Protein AF-A0A967M9A8-F1 (afdb_monomer_lite)

Secondary structure (DSSP, 8-state):
-HHHHHHHHHHHHSTT-HHHHHHHHHHHHHTT-HHHHHHHHHHHH--

pLDDT: mean 93.08, std 6.28, range [67.12, 97.88]

Foldseek 3Di:
DVLLVVLVVVCVVPVLPLVSLQVNLVVCVVVVNNVSSVVSVCVNVVD

Structure (mmCIF, N/CA/C/O backbone):
data_AF-A0A967M9A8-F1
#
_entry.id   AF-A0A967M9A8-F1
#
loop_
_atom_site.group_PDB
_atom_site.id
_atom_site.type_symbol
_atom_site.label_atom_id
_atom_site.label_alt_id
_atom_site.label_comp_id
_atom_site.label_asym_id
_atom_site.label_entity_id
_atom_site.label_seq_id
_atom_site.pdbx_PDB_ins_code
_atom_site.Cartn_x
_atom_site.Cartn_y
_atom_site.Cartn_z
_atom_site.occupancy
_atom_site.B_iso_or_equiv
_atom_site.auth_seq_id
_atom_site.auth_comp_id
_atom_site.auth_asym_id
_atom_site.auth_atom_id
_atom_site.pdbx_PDB_model_num
ATOM 1 N N . ALA A 1 1 ? 6.145 5.239 6.684 1.00 67.12 1 ALA A N 1
ATOM 2 C CA . ALA A 1 1 ? 6.628 6.122 5.590 1.00 67.12 1 ALA A CA 1
ATOM 3 C C . ALA A 1 1 ? 7.758 5.532 4.716 1.00 67.12 1 ALA A C 1
ATOM 5 O O . ALA A 1 1 ? 7.462 5.172 3.585 1.00 67.12 1 ALA A O 1
ATOM 6 N N . GLU A 1 2 ? 9.016 5.387 5.164 1.00 80.69 2 GLU A N 1
ATOM 7 C CA . GLU A 1 2 ? 10.143 4.955 4.287 1.00 80.69 2 GLU A CA 1
ATOM 8 C C . GLU A 1 2 ? 9.917 3.589 3.608 1.00 80.69 2 GLU A C 1
ATOM 10 O O . GLU A 1 2 ? 10.116 3.428 2.406 1.00 80.69 2 GLU A O 1
ATOM 15 N N . SER A 1 3 ? 9.380 2.626 4.360 1.00 85.19 3 SER A N 1
ATOM 16 C CA . SER A 1 3 ? 9.033 1.293 3.855 1.00 85.19 3 SER A CA 1
ATOM 17 C C . SER A 1 3 ? 7.936 1.314 2.774 1.00 85.19 3 SER A C 1
ATOM 19 O O . SER A 1 3 ? 8.009 0.545 1.820 1.00 85.19 3 SER A O 1
ATOM 21 N N . ILE A 1 4 ? 6.968 2.234 2.865 1.00 90.81 4 ILE A N 1
ATOM 22 C CA . ILE A 1 4 ? 5.907 2.401 1.855 1.00 90.81 4 ILE A CA 1
ATOM 23 C C . ILE A 1 4 ? 6.523 2.861 0.530 1.00 90.81 4 ILE A C 1
ATOM 25 O O . 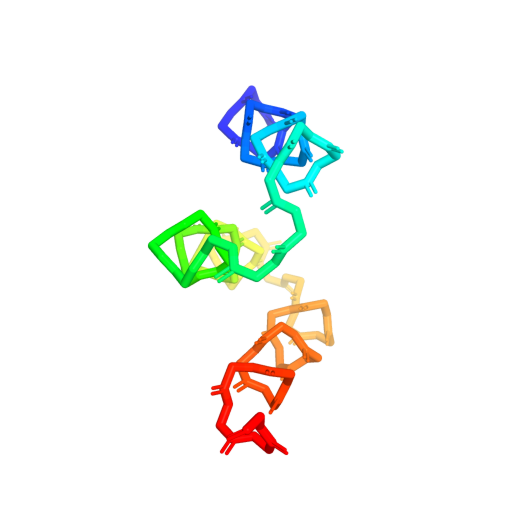ILE A 1 4 ? 6.209 2.311 -0.522 1.00 90.81 4 ILE A O 1
ATOM 29 N N . ILE A 1 5 ? 7.448 3.825 0.587 1.00 93.88 5 ILE A N 1
ATOM 30 C CA . ILE A 1 5 ? 8.156 4.336 -0.595 1.00 93.88 5 ILE A CA 1
ATOM 31 C C . ILE A 1 5 ? 9.015 3.232 -1.223 1.00 93.88 5 ILE A C 1
ATOM 33 O O . ILE A 1 5 ? 8.999 3.058 -2.440 1.00 93.88 5 ILE A O 1
ATOM 37 N N . ALA A 1 6 ? 9.743 2.465 -0.406 1.00 94.44 6 ALA A N 1
ATOM 38 C CA . ALA A 1 6 ? 10.587 1.375 -0.886 1.00 94.44 6 ALA A CA 1
ATOM 39 C C . ALA A 1 6 ? 9.777 0.287 -1.611 1.00 94.44 6 ALA A C 1
ATOM 41 O O . ALA A 1 6 ? 10.152 -0.132 -2.707 1.00 94.44 6 ALA A O 1
ATOM 42 N N . TYR A 1 7 ? 8.643 -0.139 -1.043 1.00 95.06 7 TYR A N 1
ATOM 43 C CA . TYR A 1 7 ? 7.780 -1.123 -1.699 1.00 95.06 7 TYR A CA 1
ATOM 44 C C . TYR A 1 7 ? 7.062 -0.557 -2.925 1.00 95.06 7 TYR A C 1
ATOM 46 O O . TYR A 1 7 ? 6.923 -1.277 -3.910 1.00 95.06 7 TYR A O 1
ATOM 54 N N . GLY A 1 8 ? 6.677 0.723 -2.912 1.00 93.38 8 GLY A N 1
ATOM 55 C CA . GLY A 1 8 ? 6.152 1.409 -4.096 1.00 93.38 8 GLY A CA 1
ATOM 56 C C . GLY A 1 8 ? 7.130 1.336 -5.271 1.00 93.38 8 GLY A C 1
ATOM 57 O O . GLY A 1 8 ? 6.777 0.832 -6.333 1.00 93.38 8 GLY A O 1
ATOM 58 N N . LYS A 1 9 ? 8.399 1.698 -5.046 1.00 95.88 9 LYS A N 1
ATOM 59 C CA . LYS A 1 9 ? 9.464 1.572 -6.058 1.00 95.88 9 LYS A CA 1
ATOM 60 C C . LYS A 1 9 ? 9.685 0.129 -6.514 1.00 95.88 9 LYS A C 1
ATOM 62 O O . LYS A 1 9 ? 9.919 -0.124 -7.692 1.00 95.88 9 LYS A O 1
ATOM 67 N N . ALA A 1 10 ? 9.608 -0.837 -5.598 1.00 95.00 10 ALA A N 1
ATOM 68 C CA . ALA A 1 10 ? 9.739 -2.248 -5.956 1.00 95.00 10 ALA A CA 1
ATOM 69 C C . ALA A 1 10 ? 8.623 -2.706 -6.914 1.00 95.00 10 ALA A C 1
ATOM 71 O O . ALA A 1 10 ? 8.886 -3.501 -7.815 1.00 95.00 10 ALA A O 1
ATOM 72 N N . LEU A 1 11 ? 7.404 -2.184 -6.745 1.00 93.94 11 LEU A N 1
ATOM 73 C CA . LEU A 1 11 ? 6.265 -2.456 -7.625 1.00 93.94 11 LEU A CA 1
ATOM 74 C C . LEU A 1 11 ? 6.345 -1.704 -8.961 1.00 93.94 11 LEU A C 1
ATOM 76 O O . LEU A 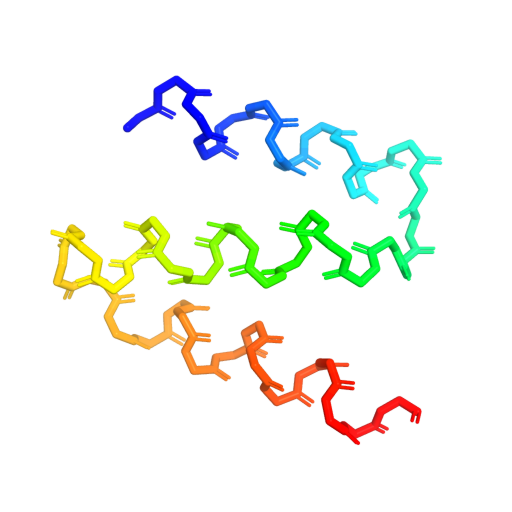1 11 ? 5.868 -2.231 -9.961 1.00 93.94 11 LEU A O 1
ATOM 80 N N . GLU A 1 12 ? 6.978 -0.529 -9.003 1.00 95.44 12 GLU A N 1
ATOM 81 C CA . GLU A 1 12 ? 7.290 0.172 -10.260 1.00 95.44 12 GLU A CA 1
ATOM 82 C C . GLU A 1 12 ? 8.296 -0.616 -11.112 1.00 95.44 12 GLU A C 1
ATOM 84 O O . GLU A 1 12 ? 8.126 -0.734 -12.323 1.00 95.44 12 GLU A O 1
ATOM 89 N N . ILE A 1 13 ? 9.328 -1.190 -10.483 1.00 96.50 13 ILE A N 1
ATOM 90 C CA . ILE A 1 13 ? 10.357 -1.986 -11.173 1.00 96.50 13 ILE A CA 1
ATOM 91 C C . ILE A 1 13 ? 9.809 -3.355 -11.589 1.00 96.50 13 ILE A C 1
ATOM 93 O O . ILE A 1 13 ? 10.099 -3.843 -12.681 1.00 96.50 13 ILE A O 1
ATOM 97 N N . ARG A 1 14 ? 9.035 -3.998 -10.709 1.00 93.31 14 ARG A N 1
ATOM 98 C CA . ARG A 1 14 ? 8.429 -5.306 -10.956 1.00 93.31 14 ARG A CA 1
ATOM 99 C C . ARG A 1 14 ? 6.932 -5.263 -10.643 1.00 93.31 14 ARG A C 1
ATOM 101 O O . ARG A 1 14 ? 6.521 -5.667 -9.545 1.00 93.31 14 ARG A O 1
ATOM 108 N N . PRO A 1 15 ? 6.109 -4.852 -11.621 1.00 88.56 15 PRO A N 1
ATOM 109 C CA . PRO A 1 15 ? 4.667 -5.019 -11.538 1.00 88.56 15 PRO A CA 1
ATOM 110 C C . PRO A 1 15 ? 4.349 -6.499 -11.287 1.00 88.56 15 PRO A C 1
ATOM 112 O O . PRO A 1 15 ? 4.878 -7.376 -11.967 1.00 88.56 15 PRO A O 1
ATOM 115 N N . GLY A 1 16 ? 3.554 -6.798 -10.259 1.00 88.31 16 GLY A N 1
ATOM 116 C CA . GLY A 1 16 ? 3.264 -8.182 -9.864 1.00 88.31 16 GLY A CA 1
ATOM 117 C C . GLY A 1 16 ? 4.160 -8.766 -8.766 1.00 88.31 16 GLY A C 1
ATOM 118 O O . GLY A 1 16 ? 4.018 -9.943 -8.435 1.00 88.31 16 GLY A O 1
ATOM 119 N N . TYR A 1 17 ? 5.080 -7.995 -8.170 1.00 94.06 17 TYR A N 1
ATOM 120 C CA . TYR A 1 17 ? 5.883 -8.492 -7.050 1.00 94.06 17 TYR A CA 1
ATOM 121 C C . TYR A 1 17 ? 5.042 -8.669 -5.771 1.00 94.06 17 TYR A C 1
ATOM 123 O O . TYR A 1 17 ? 4.975 -7.786 -4.916 1.00 94.06 17 TYR A O 1
ATOM 131 N N . LEU A 1 18 ? 4.444 -9.855 -5.630 1.00 93.75 18 LEU A N 1
ATOM 132 C CA . LEU A 1 18 ? 3.552 -10.253 -4.533 1.00 93.75 18 LEU A CA 1
ATOM 133 C C . LEU A 1 18 ? 4.054 -9.852 -3.141 1.00 93.75 18 LEU A C 1
ATOM 135 O O . LEU A 1 18 ? 3.318 -9.222 -2.384 1.00 93.75 18 LEU A O 1
ATOM 139 N N . SER A 1 19 ? 5.311 -10.154 -2.810 1.00 93.88 19 SER A N 1
ATOM 140 C CA . SER A 1 19 ? 5.863 -9.832 -1.489 1.00 93.88 19 SER A CA 1
ATOM 141 C C . SER A 1 19 ? 5.908 -8.326 -1.222 1.00 93.88 19 SER A C 1
ATOM 143 O O . SER A 1 19 ? 5.666 -7.901 -0.094 1.00 93.88 19 SER A O 1
ATOM 145 N N . ALA A 1 20 ? 6.191 -7.502 -2.238 1.00 95.44 20 ALA A N 1
ATOM 146 C CA . ALA A 1 20 ? 6.162 -6.048 -2.092 1.00 95.44 20 ALA A CA 1
ATOM 147 C C . ALA A 1 20 ? 4.727 -5.532 -1.912 1.00 95.44 20 ALA A C 1
ATOM 149 O O . ALA A 1 20 ? 4.499 -4.718 -1.020 1.00 95.44 20 ALA A O 1
ATOM 150 N N . SER A 1 21 ? 3.757 -6.052 -2.675 1.00 95.69 21 SER A N 1
ATOM 151 C CA . SER A 1 21 ? 2.334 -5.710 -2.516 1.00 95.69 21 SER A CA 1
ATOM 152 C C . SER A 1 21 ? 1.812 -6.049 -1.117 1.00 95.69 21 SER A C 1
ATOM 154 O O . SER A 1 21 ? 1.188 -5.202 -0.479 1.00 95.69 21 SER A O 1
ATOM 156 N N . ILE A 1 22 ? 2.110 -7.250 -0.607 1.00 95.75 22 ILE A N 1
ATOM 157 C CA . ILE A 1 22 ? 1.682 -7.692 0.730 1.00 95.75 22 ILE A CA 1
ATOM 158 C C . ILE A 1 22 ? 2.321 -6.822 1.814 1.00 95.75 22 ILE A C 1
ATOM 160 O O . ILE A 1 22 ? 1.624 -6.308 2.687 1.00 95.75 22 ILE A O 1
ATOM 164 N N . ASN A 1 23 ? 3.636 -6.604 1.758 1.00 95.94 23 ASN A N 1
ATOM 165 C CA . ASN A 1 23 ? 4.315 -5.811 2.781 1.00 95.94 23 ASN A CA 1
ATOM 166 C C . ASN A 1 23 ? 3.874 -4.337 2.768 1.00 95.94 23 ASN A C 1
ATOM 168 O O . ASN A 1 23 ? 3.757 -3.719 3.830 1.00 95.94 23 ASN A O 1
ATOM 172 N N . LEU A 1 24 ? 3.575 -3.786 1.589 1.00 96.50 24 LEU A N 1
ATOM 173 C CA . LEU A 1 24 ? 2.996 -2.453 1.442 1.00 96.50 24 LEU A CA 1
ATOM 174 C C . LEU A 1 24 ? 1.591 -2.380 2.058 1.00 96.50 24 LEU A C 1
ATOM 176 O O . LEU A 1 24 ? 1.311 -1.456 2.820 1.00 96.50 24 LEU A O 1
ATOM 180 N N . ALA A 1 25 ? 0.745 -3.385 1.813 1.00 96.56 25 ALA A N 1
ATOM 181 C CA . ALA A 1 25 ? -0.583 -3.482 2.415 1.00 96.56 25 ALA A CA 1
ATOM 182 C C . ALA A 1 25 ? -0.520 -3.575 3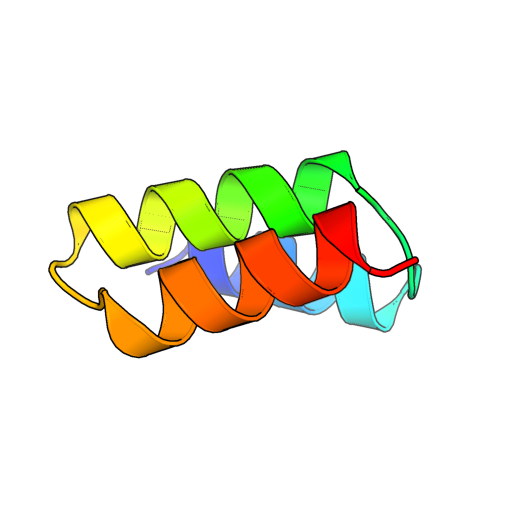.951 1.00 96.56 25 ALA A C 1
ATOM 184 O O . ALA A 1 25 ? -1.245 -2.863 4.646 1.00 96.56 25 ALA A O 1
ATOM 185 N N . VAL A 1 26 ? 0.404 -4.376 4.499 1.00 96.44 26 VAL A N 1
ATOM 186 C CA . VAL A 1 26 ? 0.650 -4.465 5.950 1.00 96.44 26 VAL A CA 1
ATOM 187 C C . VAL A 1 26 ? 1.077 -3.112 6.526 1.00 96.44 26 VAL A C 1
ATOM 189 O O . VAL A 1 26 ? 0.634 -2.742 7.613 1.00 96.44 26 VAL A O 1
ATOM 192 N N . ARG A 1 27 ? 1.937 -2.354 5.830 1.00 96.31 27 ARG A N 1
ATOM 193 C CA . ARG A 1 27 ? 2.334 -1.012 6.288 1.00 96.31 27 ARG A CA 1
ATOM 194 C C . ARG A 1 27 ? 1.184 -0.015 6.249 1.00 96.31 27 ARG A C 1
ATOM 196 O O . ARG A 1 27 ? 1.054 0.747 7.200 1.00 96.31 27 ARG A O 1
ATOM 203 N N . TYR A 1 28 ? 0.341 -0.041 5.219 1.00 97.12 28 TYR A N 1
ATOM 204 C CA . TYR A 1 28 ? -0.855 0.800 5.185 1.00 97.12 28 TYR A CA 1
ATOM 205 C C . TYR A 1 28 ? -1.819 0.465 6.326 1.00 97.12 28 TYR A C 1
ATOM 207 O O . TYR A 1 28 ? -2.251 1.370 7.034 1.00 97.12 28 TYR A O 1
ATOM 215 N N . ALA A 1 29 ? -2.068 -0.820 6.591 1.00 96.31 29 ALA A N 1
ATOM 216 C CA . ALA A 1 29 ? -2.891 -1.239 7.724 1.00 96.31 29 ALA A CA 1
ATOM 217 C C . ALA A 1 29 ? -2.321 -0.753 9.071 1.00 96.31 29 ALA A C 1
ATOM 219 O O . ALA A 1 29 ? -3.070 -0.259 9.909 1.00 96.31 29 ALA A O 1
ATOM 220 N N . ALA A 1 30 ? -0.997 -0.817 9.260 1.00 95.69 30 ALA A N 1
ATOM 221 C CA . ALA A 1 30 ? -0.338 -0.308 10.467 1.00 95.69 30 ALA A CA 1
ATOM 222 C C . ALA A 1 30 ? -0.466 1.221 10.640 1.00 95.69 30 ALA A C 1
ATOM 224 O O . ALA A 1 30 ? -0.421 1.714 11.763 1.00 95.69 30 ALA A O 1
ATOM 225 N N . GLU A 1 31 ? -0.643 1.969 9.547 1.00 96.00 31 GLU A N 1
ATOM 226 C CA . GLU A 1 31 ? -0.905 3.415 9.551 1.00 96.00 31 GLU A CA 1
ATOM 227 C C . GLU A 1 31 ? -2.419 3.745 9.575 1.00 96.00 31 GLU A C 1
ATOM 229 O O . GLU A 1 31 ? -2.793 4.898 9.378 1.00 96.00 31 GLU A O 1
ATOM 234 N N . ASN A 1 32 ? -3.300 2.765 9.833 1.00 97.19 32 ASN A N 1
ATOM 235 C CA . ASN A 1 32 ? -4.772 2.880 9.772 1.00 97.19 32 ASN A CA 1
ATOM 236 C C . ASN A 1 32 ? -5.331 3.261 8.386 1.00 97.19 32 ASN A C 1
ATOM 238 O O . ASN A 1 32 ? -6.467 3.715 8.256 1.00 97.19 32 ASN A O 1
ATOM 242 N N . ARG A 1 33 ? -4.543 3.056 7.331 1.00 97.56 33 ARG A N 1
ATOM 243 C CA . ARG A 1 33 ? -4.898 3.322 5.932 1.00 97.56 33 ARG A CA 1
ATOM 244 C C . ARG A 1 33 ? -5.520 2.076 5.310 1.00 97.56 33 ARG A C 1
ATOM 246 O O . ARG A 1 33 ? -4.913 1.375 4.498 1.00 97.56 33 ARG A O 1
ATOM 253 N N . TYR A 1 34 ? -6.705 1.727 5.800 1.00 97.12 34 TYR A N 1
ATOM 254 C CA . TYR A 1 34 ? -7.339 0.443 5.499 1.00 97.12 34 TYR A CA 1
ATOM 255 C C . TYR A 1 34 ? -7.766 0.314 4.035 1.00 97.12 34 TYR A C 1
ATOM 257 O O . TYR A 1 34 ? -7.632 -0.768 3.467 1.00 97.12 34 TYR A O 1
ATOM 265 N N . ASP A 1 35 ? -8.200 1.404 3.403 1.00 97.88 35 ASP A N 1
ATOM 266 C CA . ASP A 1 35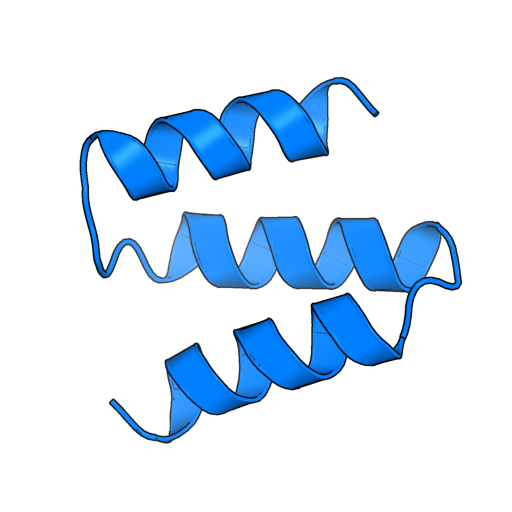 ? -8.638 1.388 2.005 1.00 97.88 35 ASP A CA 1
ATOM 267 C C . ASP A 1 35 ? -7.490 1.014 1.058 1.00 97.88 35 ASP A C 1
ATOM 269 O O . ASP A 1 35 ? -7.635 0.134 0.202 1.00 97.88 35 ASP A O 1
ATOM 273 N N . GLU A 1 36 ? -6.308 1.613 1.241 1.00 96.81 36 GLU A N 1
ATOM 274 C CA . GLU A 1 36 ? -5.130 1.277 0.440 1.00 96.81 36 GLU A CA 1
ATOM 275 C C . GLU A 1 36 ? -4.633 -0.146 0.700 1.00 96.81 36 GLU A C 1
ATOM 277 O O . GLU A 1 36 ? -4.227 -0.833 -0.244 1.00 96.81 36 GLU A O 1
ATOM 282 N N . ALA A 1 37 ? -4.696 -0.606 1.953 1.00 97.38 37 ALA A N 1
ATOM 283 C CA . ALA A 1 37 ? -4.340 -1.974 2.310 1.00 97.38 37 ALA A CA 1
ATOM 284 C C . ALA A 1 37 ? -5.267 -2.992 1.629 1.00 97.38 37 ALA A C 1
ATOM 286 O O . ALA A 1 37 ? -4.791 -3.918 0.974 1.00 97.38 37 ALA A O 1
ATOM 287 N N . ILE A 1 38 ? -6.587 -2.795 1.724 1.00 96.94 38 ILE A N 1
ATOM 288 C CA . ILE A 1 38 ? -7.592 -3.681 1.119 1.00 96.94 38 ILE A CA 1
ATOM 289 C C . ILE A 1 38 ? -7.426 -3.732 -0.397 1.00 96.94 38 ILE A C 1
ATOM 291 O O . ILE A 1 38 ? -7.477 -4.817 -0.976 1.00 96.94 38 ILE A O 1
ATOM 295 N N . ARG A 1 39 ? -7.191 -2.587 -1.049 1.00 95.69 39 ARG A N 1
ATOM 296 C CA . ARG A 1 39 ? -6.972 -2.541 -2.500 1.00 95.69 39 ARG A CA 1
ATOM 297 C C . ARG A 1 39 ? -5.781 -3.402 -2.923 1.00 95.69 39 ARG A C 1
ATOM 299 O O . ARG A 1 39 ? -5.894 -4.141 -3.893 1.00 95.69 39 ARG A O 1
ATOM 306 N N . LEU A 1 40 ? -4.666 -3.327 -2.196 1.00 95.25 40 LEU A N 1
ATOM 307 C CA . LEU A 1 40 ? -3.483 -4.138 -2.493 1.00 95.25 40 LEU A CA 1
ATOM 308 C C . LEU A 1 40 ? -3.698 -5.62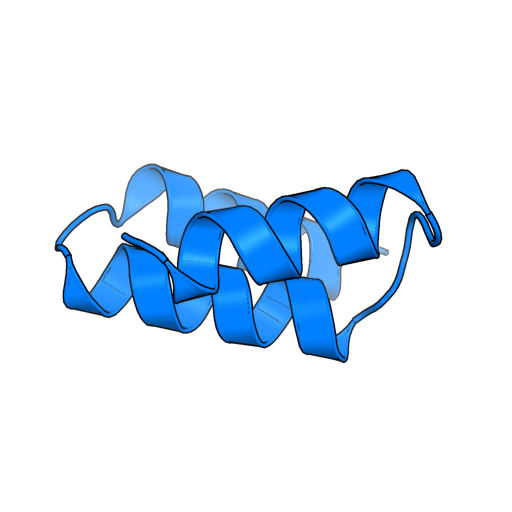4 -2.209 1.00 95.25 40 LEU A C 1
ATOM 310 O O . LEU A 1 40 ? -3.227 -6.453 -2.981 1.00 95.25 40 LEU A O 1
ATOM 314 N N . TYR A 1 41 ? -4.416 -5.974 -1.140 1.00 94.81 41 TYR A N 1
ATOM 315 C CA . TYR A 1 41 ? -4.754 -7.373 -0.880 1.00 94.81 41 TYR A CA 1
ATOM 316 C C . TYR A 1 41 ? -5.667 -7.953 -1.961 1.00 94.81 41 TYR A C 1
ATOM 318 O O . TYR A 1 41 ? -5.437 -9.077 -2.392 1.00 94.81 41 TYR A O 1
ATOM 326 N N . ARG A 1 42 ? -6.654 -7.187 -2.440 1.00 94.75 42 ARG A N 1
ATOM 327 C CA . ARG A 1 42 ? -7.511 -7.607 -3.558 1.00 94.75 42 ARG A CA 1
ATOM 328 C C . ARG A 1 42 ? -6.718 -7.796 -4.844 1.00 94.75 42 ARG A C 1
ATOM 330 O O . ARG A 1 42 ? -6.801 -8.859 -5.429 1.00 94.75 42 ARG A O 1
ATOM 337 N N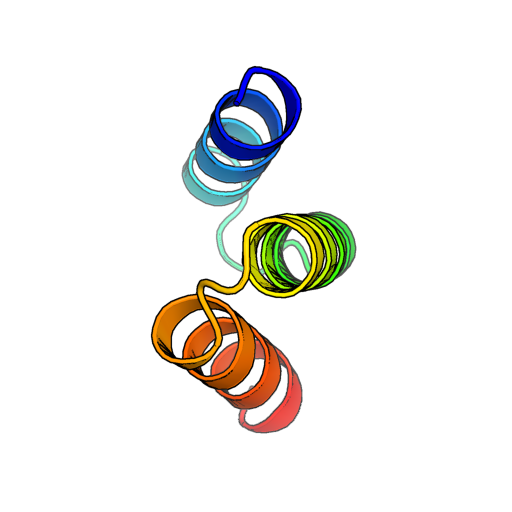 . ASP A 1 43 ? -5.867 -6.841 -5.214 1.00 91.00 43 ASP A N 1
ATOM 338 C CA . ASP A 1 43 ? -4.982 -6.972 -6.385 1.00 91.00 43 ASP A CA 1
ATOM 339 C C . ASP A 1 43 ? -4.044 -8.190 -6.289 1.00 91.00 43 ASP A C 1
ATOM 341 O O . ASP A 1 43 ? -3.676 -8.775 -7.298 1.00 91.00 43 ASP A O 1
ATOM 345 N N . VAL A 1 44 ? -3.660 -8.607 -5.080 1.00 91.31 44 VAL A N 1
ATOM 346 C CA . VAL A 1 44 ? -2.887 -9.839 -4.869 1.00 91.31 44 VAL A CA 1
ATOM 347 C C . VAL A 1 44 ? -3.732 -11.106 -5.046 1.00 91.31 44 VAL A C 1
ATOM 349 O O . VAL A 1 44 ? -3.205 -12.098 -5.541 1.00 91.31 44 VAL A O 1
ATOM 352 N N . ILE A 1 45 ? -4.999 -11.091 -4.626 1.00 90.31 45 ILE A N 1
ATOM 353 C CA . ILE A 1 45 ? -5.901 -12.256 -4.649 1.00 90.31 45 ILE A CA 1
ATOM 354 C C . ILE A 1 45 ? -6.567 -12.443 -6.019 1.00 90.31 45 ILE A C 1
ATOM 356 O O . ILE A 1 45 ? -6.754 -13.577 -6.445 1.00 90.31 45 ILE A O 1
ATOM 360 N N . ASP A 1 46 ? -6.911 -11.350 -6.698 1.00 89.00 46 ASP A N 1
ATOM 361 C CA . ASP A 1 46 ? -7.661 -11.342 -7.962 1.00 89.00 46 ASP A CA 1
ATOM 362 C C . ASP A 1 46 ? -6.762 -11.560 -9.201 1.00 89.00 46 ASP A C 1
ATOM 364 O O . ASP A 1 46 ? -7.244 -11.494 -10.333 1.00 89.00 46 ASP A O 1
ATOM 368 N N . ARG A 1 47 ? -5.456 -11.774 -8.997 1.00 68.81 47 ARG A N 1
ATOM 369 C CA . ARG A 1 47 ? -4.445 -11.969 -10.049 1.00 68.81 47 ARG A CA 1
ATOM 370 C C . ARG A 1 47 ? -4.379 -13.385 -10.601 1.00 68.81 47 ARG A C 1
ATOM 372 O O . ARG A 1 47 ? -4.497 -14.345 -9.810 1.00 68.81 47 ARG A O 1
#

Sequence (47 aa):
AESIIAYGKALEIRPGYLSASINLAVRYAAENRYDEAIRLYRDVIDR

Radius of gyration: 9.69 Å; chains: 1; bounding box: 19×18×22 Å